Protein AF-A0A4Y2JE08-F1 (afdb_monomer)

Nearest PDB structures (foldseek):
  8hl5-assembly1_L21E  TM=4.973E-01  e=4.281E+00  Sulfolobus acidocaldarius DSM 639
  9esi-assembly1_m  TM=2.939E-01  e=5.481E+00  Schizosaccharomyces pombe
  6my0-assembly2_B  TM=3.416E-01  e=6.201E+00  Homo sapiens

Secondary structure (DSSP, 8-state):
----PPPP----------S--TT---HHHHHHHHTS-HHHHHHHHHHTTSS-S--B-TTT-PBPEEEE-TTSTTSEEEEEE-SS-EEEEETTTTSTTTT-SS-HHHHHHHHHHHHHHS---

Structure (mmCIF, N/CA/C/O backbone):
data_AF-A0A4Y2JE08-F1
#
_entry.id   AF-A0A4Y2JE08-F1
#
loop_
_atom_site.group_PDB
_atom_site.id
_atom_site.type_symbol
_atom_site.label_atom_id
_atom_site.label_alt_id
_atom_site.label_comp_id
_atom_site.label_asym_id
_atom_site.label_entity_id
_atom_site.label_seq_id
_atom_site.pdbx_PDB_ins_code
_atom_site.Cartn_x
_atom_site.Cartn_y
_atom_site.Cartn_z
_atom_site.occupancy
_atom_site.B_iso_or_equiv
_atom_site.auth_seq_id
_atom_site.auth_comp_id
_atom_site.auth_asym_id
_atom_site.auth_atom_id
_atom_site.pdbx_PDB_model_num
ATOM 1 N N . MET A 1 1 ? 0.659 6.279 24.062 1.00 32.94 1 MET A N 1
ATOM 2 C CA . MET A 1 1 ? -0.450 6.734 23.195 1.00 32.94 1 MET A CA 1
ATOM 3 C C . MET A 1 1 ? 0.128 7.096 21.833 1.00 32.94 1 MET A C 1
ATOM 5 O O . MET A 1 1 ? 0.805 8.105 21.745 1.00 32.94 1 MET A O 1
ATOM 9 N N . ALA A 1 2 ? -0.050 6.262 20.805 1.00 35.91 2 ALA A N 1
ATOM 10 C CA . ALA A 1 2 ? 0.344 6.612 19.437 1.00 35.91 2 ALA A CA 1
ATOM 11 C C . ALA A 1 2 ? -0.897 7.132 18.699 1.00 35.91 2 ALA A C 1
ATOM 13 O O . ALA A 1 2 ? -1.833 6.370 18.438 1.00 35.91 2 ALA A O 1
ATOM 14 N N . SER A 1 3 ? -0.928 8.442 18.463 1.00 39.56 3 SER A N 1
ATOM 15 C CA . SER A 1 3 ? -1.887 9.088 17.569 1.00 39.56 3 SER A CA 1
ATOM 16 C C . SER A 1 3 ? -1.532 8.679 16.139 1.00 39.56 3 SER A C 1
ATOM 18 O O . SER A 1 3 ? -0.400 8.896 15.713 1.00 39.56 3 SER A O 1
ATOM 20 N N . CYS A 1 4 ? -2.446 8.030 15.413 1.00 41.75 4 CYS A N 1
ATOM 21 C CA . CYS A 1 4 ? -2.243 7.775 13.988 1.00 41.75 4 CYS A CA 1
ATOM 22 C C . CYS A 1 4 ? -2.457 9.096 13.250 1.00 41.75 4 CYS A C 1
ATOM 24 O O . CYS A 1 4 ? -3.594 9.544 13.109 1.00 41.75 4 CYS A O 1
ATOM 26 N N . ALA A 1 5 ? -1.371 9.727 12.809 1.00 48.44 5 ALA A N 1
ATOM 27 C CA . ALA A 1 5 ? -1.464 10.864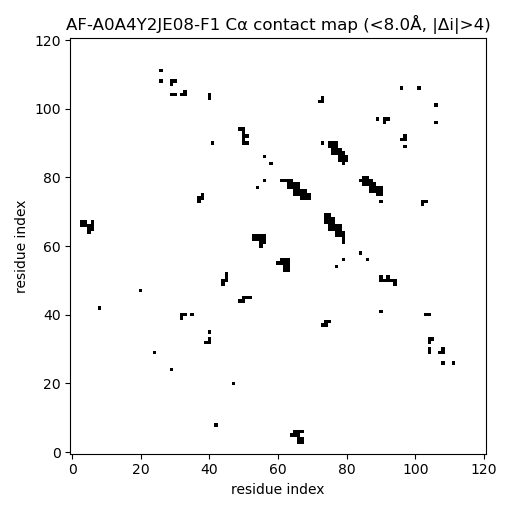 11.911 1.00 48.44 5 ALA A CA 1
ATOM 28 C C . ALA A 1 5 ? -2.088 10.393 10.590 1.00 48.44 5 ALA A C 1
ATOM 30 O O . ALA A 1 5 ? -1.606 9.451 9.961 1.00 48.44 5 ALA A O 1
ATOM 31 N N . VAL A 1 6 ? -3.185 11.032 10.190 1.00 51.75 6 VAL A N 1
ATOM 32 C CA . VAL A 1 6 ? -3.760 10.846 8.858 1.00 51.75 6 VAL A CA 1
ATOM 33 C C . VAL A 1 6 ? -2.790 11.479 7.867 1.00 51.75 6 VAL A C 1
ATOM 35 O O . VAL A 1 6 ? -2.554 12.688 7.925 1.00 51.75 6 VAL A O 1
ATOM 38 N N . ALA A 1 7 ? -2.214 10.678 6.973 1.00 51.34 7 ALA A N 1
ATOM 39 C CA . ALA A 1 7 ? -1.365 11.203 5.914 1.00 51.34 7 ALA A CA 1
ATOM 40 C C . ALA A 1 7 ? -2.207 12.105 4.994 1.00 51.34 7 ALA A C 1
ATOM 42 O O . ALA A 1 7 ? -3.194 11.665 4.402 1.00 51.34 7 ALA A O 1
ATOM 43 N N . LYS A 1 8 ? -1.839 13.387 4.884 1.00 48.03 8 LYS A N 1
ATOM 44 C CA . LYS A 1 8 ? -2.390 14.278 3.856 1.00 48.03 8 LYS A CA 1
ATOM 45 C C . LYS A 1 8 ? -1.777 13.873 2.521 1.00 48.03 8 LYS A C 1
ATOM 47 O O . LYS A 1 8 ? -0.567 13.977 2.369 1.00 48.03 8 LYS A O 1
ATOM 52 N N . ILE A 1 9 ? -2.608 13.420 1.587 1.00 45.91 9 ILE A N 1
ATOM 53 C CA . ILE A 1 9 ? -2.201 13.004 0.239 1.00 45.91 9 ILE A CA 1
ATOM 54 C C . ILE A 1 9 ? -1.876 14.264 -0.578 1.00 45.91 9 ILE A C 1
ATOM 56 O O . ILE A 1 9 ? -2.797 15.034 -0.877 1.00 45.91 9 ILE A O 1
ATOM 60 N N . PRO A 1 10 ? -0.612 14.524 -0.952 1.00 41.09 10 PRO A N 1
ATOM 61 C CA . PRO A 1 10 ? -0.298 15.590 -1.888 1.00 41.09 10 PRO A CA 1
ATOM 62 C C . PRO A 1 10 ? -0.770 15.162 -3.281 1.00 41.09 10 PRO A C 1
ATOM 64 O O . PRO A 1 10 ? -0.439 14.073 -3.745 1.00 41.09 10 PRO A O 1
ATOM 67 N N . ARG A 1 11 ? -1.534 16.017 -3.971 1.00 46.34 11 ARG A N 1
ATOM 68 C CA . ARG A 1 11 ? -1.823 15.835 -5.401 1.00 46.34 11 ARG A CA 1
ATOM 69 C C . ARG A 1 11 ? -0.562 16.153 -6.201 1.00 46.34 11 ARG A C 1
ATOM 71 O O . ARG A 1 11 ? -0.394 17.272 -6.677 1.00 46.34 11 ARG A O 1
ATOM 78 N N . PHE A 1 12 ? 0.319 15.177 -6.347 1.00 49.84 12 PHE A N 1
ATOM 79 C CA . PHE A 1 12 ? 1.330 15.188 -7.392 1.00 49.84 12 PHE A CA 1
ATOM 80 C C . PHE A 1 12 ? 0.848 14.249 -8.481 1.00 49.84 12 PHE A C 1
ATOM 82 O O . PHE A 1 12 ? 0.905 13.047 -8.291 1.00 49.84 12 PHE A O 1
ATOM 89 N N . ILE A 1 13 ? 0.321 14.817 -9.566 1.00 46.66 13 ILE A N 1
ATOM 90 C CA . ILE A 1 13 ? 0.390 14.347 -10.961 1.00 46.66 13 ILE A CA 1
ATOM 91 C C . ILE A 1 13 ? -0.739 15.049 -11.727 1.00 46.66 13 ILE A C 1
ATOM 93 O O . ILE A 1 13 ? -1.926 14.912 -11.432 1.00 46.66 13 ILE A O 1
ATOM 97 N N . GLN A 1 14 ? -0.342 15.854 -12.708 1.00 45.59 14 GLN A N 1
ATOM 98 C CA . GLN A 1 14 ? -1.236 16.501 -13.657 1.00 45.59 14 GLN A CA 1
ATOM 99 C C . GLN A 1 14 ? -1.890 15.404 -14.509 1.00 45.59 14 GLN A C 1
ATOM 101 O O . GLN A 1 14 ? -1.203 14.687 -15.236 1.00 45.59 14 GLN A O 1
ATOM 106 N N . GLN A 1 15 ? -3.204 15.228 -14.351 1.00 40.06 15 GLN A N 1
ATOM 107 C CA . GLN A 1 15 ? -3.985 14.216 -15.058 1.00 40.06 15 GLN A CA 1
ATOM 108 C C . GLN A 1 15 ? -3.872 14.421 -16.575 1.00 40.06 15 GLN A C 1
ATOM 110 O O . GLN A 1 15 ? -4.181 15.496 -17.089 1.00 40.06 15 GLN A O 1
ATOM 115 N N . ARG A 1 16 ? -3.476 13.370 -17.297 1.00 38.62 16 ARG A N 1
ATOM 116 C CA . ARG A 1 16 ? -3.918 13.156 -18.677 1.00 38.62 16 ARG A CA 1
ATOM 117 C C . ARG A 1 16 ? -4.924 12.016 -18.643 1.00 38.62 16 ARG A C 1
ATOM 119 O O . ARG A 1 16 ? -4.593 10.908 -18.233 1.00 38.62 16 ARG A O 1
ATOM 126 N N . GLU A 1 17 ? -6.163 12.335 -18.992 1.00 46.19 17 GLU A N 1
ATOM 127 C CA . GLU A 1 17 ? -7.237 11.366 -19.165 1.00 46.19 17 GLU A CA 1
ATOM 128 C C . GLU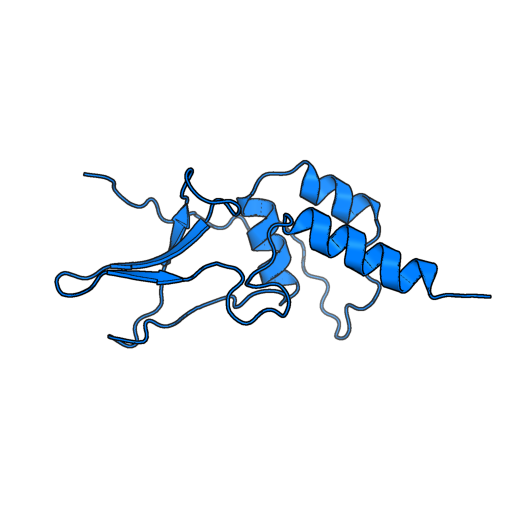 A 1 17 ? -7.005 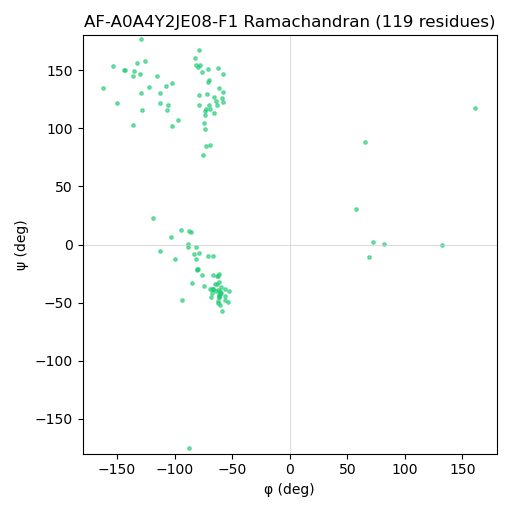10.589 -20.463 1.00 46.19 17 GLU A C 1
ATOM 130 O O . GLU A 1 17 ? -7.078 11.162 -21.547 1.00 46.19 17 GLU A O 1
ATOM 135 N N . SER A 1 18 ? -6.746 9.287 -20.367 1.00 40.28 18 SER A N 1
ATOM 136 C CA . SER A 1 18 ? -7.023 8.351 -21.460 1.00 40.28 18 SER A CA 1
ATOM 137 C C . SER A 1 18 ? -7.039 6.916 -20.947 1.00 40.28 18 SER A C 1
ATOM 139 O O . SER A 1 18 ? -6.179 6.505 -20.169 1.00 40.28 18 SER A O 1
ATOM 141 N N . ALA A 1 19 ? -8.057 6.177 -21.380 1.00 45.66 19 ALA A N 1
ATOM 142 C CA . ALA A 1 19 ? -8.192 4.742 -21.198 1.00 45.66 19 ALA A CA 1
ATOM 143 C C . ALA A 1 19 ? -6.987 3.992 -21.804 1.00 45.66 19 ALA A C 1
ATOM 145 O O . ALA A 1 19 ? -6.432 4.425 -22.808 1.00 45.66 19 ALA A O 1
ATOM 146 N N . ASP A 1 20 ? -6.619 2.877 -21.168 1.00 45.75 20 ASP A N 1
ATOM 147 C CA . ASP A 1 20 ? -5.469 2.002 -21.451 1.00 45.75 20 ASP A CA 1
ATOM 148 C C . ASP A 1 20 ? -4.061 2.601 -21.237 1.00 45.75 20 ASP A C 1
ATOM 150 O O . ASP A 1 20 ? -3.386 3.089 -22.137 1.00 45.75 20 ASP A O 1
ATOM 154 N N . ASN A 1 21 ? -3.562 2.469 -20.000 1.00 50.53 21 ASN A N 1
ATOM 155 C CA . ASN A 1 21 ? -2.208 2.870 -19.585 1.00 50.53 21 ASN A CA 1
ATOM 156 C C . ASN A 1 21 ? -1.125 1.799 -19.841 1.00 50.53 21 ASN A C 1
ATOM 158 O O . ASN A 1 21 ? -0.004 1.915 -19.327 1.00 50.53 21 ASN A O 1
ATOM 162 N N . ALA A 1 22 ? -1.435 0.729 -20.581 1.00 43.03 22 ALA A N 1
ATOM 163 C CA . ALA A 1 22 ? -0.480 -0.332 -20.892 1.00 43.03 22 ALA A CA 1
ATOM 164 C C . ALA A 1 22 ? 0.605 0.195 -21.853 1.00 43.03 22 ALA A C 1
ATOM 166 O O . ALA A 1 22 ? 0.490 0.091 -23.067 1.00 43.03 22 ALA A O 1
ATOM 167 N N . GLY A 1 23 ? 1.658 0.802 -21.293 1.00 53.19 23 GLY A N 1
ATOM 168 C CA . GLY A 1 23 ? 2.790 1.364 -22.042 1.00 53.19 23 GLY A CA 1
ATOM 169 C C . GLY A 1 23 ? 3.220 2.781 -21.644 1.00 53.19 23 GLY A C 1
ATOM 170 O O . GLY A 1 23 ? 4.175 3.291 -22.219 1.00 53.19 23 GLY A O 1
ATOM 171 N N . VAL A 1 24 ? 2.559 3.417 -20.669 1.00 61.25 24 VAL A N 1
ATOM 172 C CA . VAL A 1 24 ? 2.787 4.842 -20.335 1.00 61.25 24 VAL A CA 1
ATOM 173 C C . VAL A 1 24 ? 4.018 5.077 -19.446 1.00 61.25 24 VAL A C 1
ATOM 175 O O . VAL A 1 24 ? 4.567 6.176 -19.429 1.00 61.25 24 VAL A O 1
ATOM 178 N N . TYR A 1 25 ? 4.488 4.057 -18.721 1.00 72.31 25 TYR A N 1
ATOM 179 C CA . TYR A 1 25 ? 5.614 4.198 -17.793 1.00 72.31 25 TYR A CA 1
ATOM 180 C C . TYR A 1 25 ? 6.883 3.567 -18.356 1.00 72.31 25 TYR A C 1
ATOM 182 O O . TYR A 1 25 ? 6.925 2.361 -18.605 1.00 72.31 25 TYR A O 1
ATOM 190 N N . ASP A 1 26 ? 7.923 4.381 -18.520 1.00 79.62 26 ASP A N 1
ATOM 191 C CA . ASP A 1 26 ? 9.259 3.890 -18.832 1.00 79.62 26 ASP A CA 1
ATOM 192 C C . ASP A 1 26 ? 9.975 3.355 -17.575 1.00 79.62 26 ASP A C 1
ATOM 194 O O . ASP A 1 26 ? 9.563 3.563 -16.427 1.00 79.62 26 ASP A O 1
ATOM 198 N N . LEU A 1 27 ? 11.086 2.652 -17.798 1.00 84.50 27 LEU A N 1
ATOM 199 C CA . LEU A 1 27 ? 11.892 2.079 -16.724 1.00 84.50 27 LEU A CA 1
ATOM 200 C C . LEU A 1 27 ? 12.498 3.154 -15.796 1.00 84.50 27 LEU A C 1
ATOM 202 O O . LEU A 1 27 ? 12.715 2.891 -14.613 1.00 84.50 27 LEU A O 1
ATOM 206 N N . SER A 1 28 ? 12.731 4.372 -16.298 1.00 85.56 28 SER A N 1
ATOM 207 C CA . SER A 1 28 ? 13.266 5.483 -15.503 1.00 85.56 28 SER A CA 1
ATOM 208 C C . SER A 1 28 ? 12.270 5.945 -14.437 1.00 85.56 28 SER A C 1
ATOM 210 O O . SER A 1 28 ? 12.666 6.183 -13.295 1.00 85.56 28 SER A O 1
ATOM 212 N N . VAL A 1 29 ? 10.969 5.976 -14.753 1.00 85.12 29 VAL A N 1
ATOM 213 C CA . VAL A 1 29 ? 9.903 6.278 -13.786 1.00 85.12 29 VAL A CA 1
ATOM 214 C C . VAL A 1 29 ? 9.899 5.251 -12.655 1.00 85.12 29 VAL A C 1
ATOM 216 O O . VAL A 1 29 ? 9.790 5.620 -11.487 1.00 85.12 29 VAL A O 1
ATOM 219 N N . LEU A 1 30 ? 10.068 3.965 -12.978 1.00 85.94 30 LEU A N 1
ATOM 220 C CA . LEU A 1 30 ? 10.091 2.897 -11.976 1.00 85.94 30 LEU A CA 1
ATOM 221 C C . LEU A 1 30 ? 11.313 2.988 -11.053 1.00 85.94 30 LEU A C 1
ATOM 223 O O . LEU A 1 30 ? 11.175 2.778 -9.848 1.00 85.94 30 LEU A O 1
ATOM 227 N N . TYR A 1 31 ? 12.483 3.347 -11.585 1.00 87.19 31 TYR A N 1
ATOM 228 C CA . TYR A 1 31 ? 13.671 3.579 -10.761 1.00 87.19 31 TYR A CA 1
ATOM 229 C C . TYR A 1 31 ? 13.532 4.812 -9.869 1.00 87.19 31 TYR A C 1
ATOM 231 O O . TYR A 1 31 ? 13.837 4.736 -8.684 1.00 87.19 31 TYR A O 1
ATOM 239 N N . ARG A 1 32 ? 12.976 5.914 -10.383 1.00 87.94 32 ARG A N 1
ATOM 240 C CA . ARG A 1 32 ? 12.675 7.092 -9.555 1.00 87.94 32 ARG A CA 1
ATOM 241 C C . ARG A 1 32 ? 11.703 6.766 -8.425 1.00 87.94 32 ARG A C 1
ATOM 243 O O . ARG A 1 32 ? 11.852 7.290 -7.330 1.00 87.94 32 ARG A O 1
ATOM 250 N N . LEU A 1 33 ? 10.730 5.892 -8.682 1.00 87.38 33 LEU A N 1
ATOM 251 C CA . LEU A 1 33 ? 9.794 5.426 -7.664 1.00 87.38 33 LEU A CA 1
ATOM 252 C C . LEU A 1 33 ? 10.482 4.561 -6.599 1.00 87.38 33 LEU A C 1
ATOM 254 O O . LEU A 1 33 ? 10.146 4.665 -5.426 1.00 87.38 33 LEU A O 1
ATOM 258 N N . ARG A 1 34 ? 11.440 3.714 -7.001 1.00 87.06 34 ARG A N 1
ATOM 259 C CA . ARG A 1 34 ? 12.257 2.910 -6.079 1.00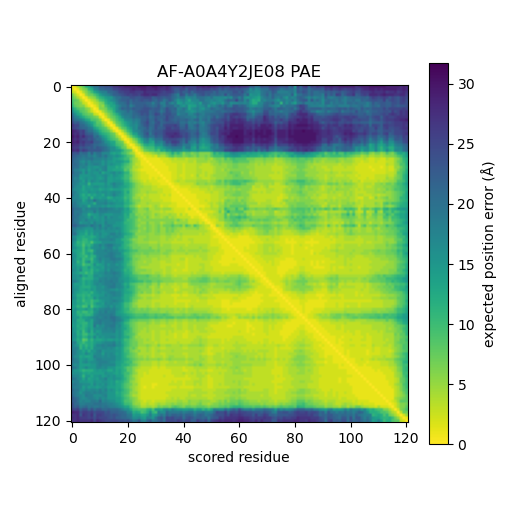 87.06 34 ARG A CA 1
ATOM 260 C C . ARG A 1 34 ? 13.066 3.792 -5.130 1.00 87.06 34 ARG A C 1
ATOM 262 O O . ARG A 1 34 ? 13.174 3.462 -3.956 1.00 87.06 34 ARG A O 1
ATOM 269 N N . ASP A 1 35 ? 13.605 4.887 -5.650 1.00 86.44 35 ASP A N 1
ATOM 270 C CA . ASP A 1 35 ? 14.474 5.797 -4.901 1.00 86.44 35 ASP A CA 1
ATOM 271 C C . ASP A 1 35 ? 13.674 6.899 -4.159 1.00 86.44 35 ASP A C 1
ATOM 273 O O . ASP A 1 35 ? 14.252 7.724 -3.454 1.00 86.44 35 ASP A O 1
ATOM 277 N N . GLY A 1 36 ? 12.344 6.923 -4.323 1.00 85.50 36 GLY A N 1
ATOM 278 C CA . GLY A 1 36 ? 11.422 7.870 -3.691 1.00 85.50 36 GLY A CA 1
ATOM 279 C C . GLY A 1 36 ? 10.918 7.430 -2.311 1.00 85.50 36 GLY A C 1
ATOM 280 O O . GLY A 1 36 ? 11.335 6.413 -1.757 1.00 85.50 36 GLY A O 1
ATOM 281 N N . SER A 1 37 ? 9.990 8.202 -1.734 1.00 87.31 37 SER A N 1
ATOM 282 C CA . SER A 1 37 ? 9.401 7.867 -0.433 1.00 87.31 37 SER A CA 1
ATOM 283 C C . SER A 1 37 ? 8.330 6.772 -0.547 1.00 87.31 37 SER A C 1
ATOM 285 O O . SER A 1 37 ? 7.667 6.623 -1.574 1.00 87.31 37 SER A O 1
ATOM 287 N N . GLN A 1 38 ? 8.099 6.018 0.532 1.00 85.12 38 GLN A N 1
ATOM 288 C CA . GLN A 1 38 ? 7.093 4.944 0.536 1.00 85.12 38 GLN A CA 1
ATOM 289 C C . GLN A 1 38 ? 5.667 5.456 0.285 1.00 85.12 38 GLN A C 1
ATOM 291 O O . GLN A 1 38 ? 4.860 4.766 -0.339 1.00 85.12 38 GLN A O 1
ATOM 296 N N . ILE A 1 39 ? 5.354 6.678 0.727 1.00 84.00 39 ILE A N 1
ATOM 297 C CA . ILE A 1 39 ? 4.045 7.281 0.465 1.00 84.00 39 ILE A CA 1
ATOM 298 C C . ILE A 1 39 ? 3.876 7.625 -1.019 1.00 84.00 39 ILE A C 1
ATOM 300 O O . ILE A 1 39 ? 2.807 7.367 -1.571 1.00 84.00 39 ILE A O 1
ATOM 304 N N . ASP A 1 40 ? 4.929 8.096 -1.696 1.00 84.75 40 ASP A N 1
ATOM 305 C CA . ASP A 1 40 ? 4.891 8.364 -3.141 1.00 84.75 40 ASP A CA 1
ATOM 306 C C . ASP A 1 40 ? 4.663 7.071 -3.931 1.00 84.75 40 ASP A C 1
ATOM 308 O O . ASP A 1 40 ? 3.867 7.045 -4.873 1.00 84.75 40 ASP A O 1
ATOM 312 N N . VAL A 1 41 ? 5.300 5.972 -3.502 1.00 84.94 41 VAL A N 1
ATOM 313 C CA . VAL A 1 41 ? 5.061 4.630 -4.054 1.00 84.94 41 VAL A CA 1
ATOM 314 C C . VAL A 1 41 ? 3.583 4.274 -3.946 1.00 84.94 41 VAL A C 1
ATOM 316 O O . VAL A 1 41 ? 2.994 3.822 -4.921 1.00 84.94 41 VAL A O 1
ATOM 319 N N . ILE A 1 42 ? 2.958 4.474 -2.789 1.00 83.94 42 ILE A N 1
ATOM 320 C CA . ILE A 1 42 ? 1.553 4.106 -2.586 1.00 83.94 42 ILE A CA 1
ATOM 321 C C . ILE A 1 42 ? 0.611 4.989 -3.406 1.00 83.94 42 ILE A C 1
ATOM 323 O O . ILE A 1 42 ? -0.289 4.451 -4.054 1.00 83.94 42 ILE A O 1
ATOM 327 N N . ILE A 1 43 ? 0.828 6.306 -3.418 1.00 81.38 43 ILE A N 1
ATOM 328 C CA . ILE A 1 43 ? -0.002 7.265 -4.164 1.00 81.38 43 ILE A CA 1
ATOM 329 C C . ILE A 1 43 ? 0.037 6.946 -5.656 1.00 81.38 43 ILE A C 1
ATOM 331 O O . ILE A 1 43 ? -1.012 6.708 -6.254 1.00 81.38 43 ILE A O 1
ATOM 335 N N . PHE A 1 44 ? 1.238 6.813 -6.229 1.00 82.75 44 PHE A N 1
ATOM 336 C CA . PHE A 1 44 ? 1.405 6.438 -7.633 1.00 82.75 44 PHE A CA 1
ATOM 337 C C . PHE A 1 44 ? 0.622 5.162 -7.970 1.00 82.75 44 PHE A C 1
ATOM 339 O O . PHE A 1 44 ? 0.001 5.050 -9.023 1.00 82.75 44 PHE A O 1
ATOM 346 N N . ARG A 1 45 ? 0.623 4.179 -7.064 1.00 77.94 45 ARG A N 1
ATOM 347 C CA . ARG A 1 45 ? -0.031 2.884 -7.295 1.00 77.94 45 ARG A CA 1
ATOM 348 C C . ARG A 1 45 ? -1.543 2.948 -7.198 1.00 77.94 45 ARG A C 1
ATOM 350 O O . ARG A 1 45 ? -2.218 2.255 -7.959 1.00 77.94 45 ARG A O 1
ATOM 357 N N . MET A 1 46 ? -2.065 3.771 -6.297 1.00 79.25 46 MET A N 1
ATOM 358 C CA . MET A 1 46 ? -3.486 4.090 -6.257 1.00 79.25 46 MET A CA 1
ATOM 359 C C . MET A 1 46 ? -3.912 4.765 -7.559 1.00 79.25 46 MET A C 1
ATOM 361 O O . MET A 1 46 ? -4.911 4.354 -8.142 1.00 79.25 46 MET A O 1
ATOM 365 N N . ASP A 1 47 ? -3.135 5.719 -8.068 1.00 76.62 47 ASP A N 1
ATOM 366 C CA . ASP A 1 47 ? -3.473 6.449 -9.293 1.00 76.62 47 ASP A CA 1
ATOM 367 C C . ASP A 1 47 ? -3.551 5.539 -10.521 1.00 76.62 47 ASP A C 1
ATOM 369 O O . ASP A 1 47 ? -4.486 5.653 -11.315 1.00 76.62 47 ASP A O 1
ATOM 373 N N . VAL A 1 48 ? -2.646 4.562 -10.624 1.00 75.12 48 VAL A N 1
ATOM 374 C CA . VAL A 1 48 ? -2.638 3.570 -11.716 1.00 75.12 48 VAL A CA 1
ATOM 375 C C . VAL A 1 48 ? -3.502 2.330 -11.439 1.00 75.12 48 VAL A C 1
ATOM 377 O O . VAL A 1 48 ? -3.409 1.345 -12.166 1.00 75.12 48 VAL A O 1
ATOM 380 N N . ASN A 1 49 ? -4.343 2.365 -10.397 1.00 77.81 49 ASN A N 1
ATOM 381 C CA . ASN A 1 49 ? -5.268 1.295 -9.991 1.00 77.81 49 ASN A CA 1
ATOM 382 C C . ASN A 1 49 ? -4.608 -0.071 -9.698 1.00 77.81 49 ASN A C 1
ATOM 384 O O . ASN A 1 49 ? -5.235 -1.115 -9.861 1.00 77.81 49 ASN A O 1
ATOM 388 N N . LEU A 1 50 ? -3.356 -0.087 -9.230 1.00 79.56 50 LEU A N 1
ATOM 389 C CA . LEU A 1 50 ? -2.693 -1.322 -8.780 1.00 79.56 50 LEU A CA 1
ATOM 390 C C . LEU A 1 50 ? -3.111 -1.747 -7.367 1.00 79.56 50 LEU A C 1
ATOM 392 O O . LEU A 1 50 ? -2.973 -2.917 -7.012 1.00 79.56 50 LEU A O 1
ATOM 396 N N . PHE A 1 51 ? -3.629 -0.809 -6.573 1.00 81.44 51 PHE A N 1
ATOM 397 C CA . PHE A 1 51 ? -4.199 -1.059 -5.251 1.00 81.44 51 PHE A CA 1
ATOM 398 C C . PHE A 1 51 ? -5.617 -0.514 -5.153 1.00 81.44 51 PHE A C 1
ATOM 400 O O . PHE A 1 51 ? -5.988 0.434 -5.846 1.00 81.44 51 PHE A O 1
ATOM 407 N N . GLY A 1 52 ? -6.384 -1.067 -4.213 1.00 81.00 52 GLY A N 1
ATOM 408 C CA . GLY A 1 52 ? -7.618 -0.436 -3.767 1.00 81.00 52 GLY A CA 1
ATOM 409 C C . GLY A 1 52 ? -7.334 0.966 -3.222 1.00 81.00 52 GLY A C 1
ATOM 410 O O . GLY A 1 52 ? -6.549 1.125 -2.285 1.00 81.00 52 GLY A O 1
ATOM 411 N N . LYS A 1 53 ? -7.987 1.974 -3.810 1.00 85.00 53 LYS A N 1
ATOM 412 C CA . LYS A 1 53 ? -7.958 3.374 -3.345 1.00 85.00 53 LYS A CA 1
ATOM 413 C C . LYS A 1 53 ? -8.632 3.546 -1.987 1.00 85.00 53 LYS A C 1
ATOM 415 O O . LYS A 1 53 ? -8.310 4.463 -1.244 1.00 85.00 53 LYS A O 1
ATOM 420 N N . GLU A 1 54 ? -9.563 2.655 -1.670 1.00 87.44 54 GLU A N 1
ATOM 421 C CA . GLU A 1 54 ? -10.305 2.645 -0.421 1.00 87.44 54 GLU A CA 1
ATOM 422 C C . GLU A 1 54 ? -10.552 1.201 0.018 1.00 87.44 54 GLU A C 1
ATOM 424 O O . GLU A 1 54 ? -10.701 0.300 -0.810 1.00 87.44 54 GLU A O 1
ATOM 429 N N . TYR A 1 55 ? -10.637 0.989 1.331 1.00 91.69 55 TYR A N 1
ATOM 430 C CA . TYR A 1 55 ? -11.077 -0.275 1.915 1.00 91.69 55 TYR A CA 1
ATOM 431 C C . TYR A 1 55 ? -12.149 -0.027 2.959 1.00 91.69 55 TYR A C 1
ATOM 433 O O . TYR A 1 55 ? -12.113 0.966 3.682 1.00 91.69 55 TYR A O 1
ATOM 441 N N . VAL A 1 56 ? -13.071 -0.975 3.065 1.00 94.88 56 VAL A N 1
ATOM 442 C CA . VAL A 1 56 ? -14.136 -0.974 4.062 1.00 94.88 56 VAL A CA 1
ATOM 443 C C . VAL A 1 56 ? -13.852 -2.044 5.115 1.00 94.88 56 VAL A C 1
ATOM 445 O O . VAL A 1 56 ? -13.434 -3.163 4.800 1.00 94.88 56 VAL A O 1
ATOM 448 N N . CYS A 1 57 ? -14.058 -1.696 6.384 1.00 96.19 57 CYS A N 1
ATOM 449 C CA . CYS A 1 5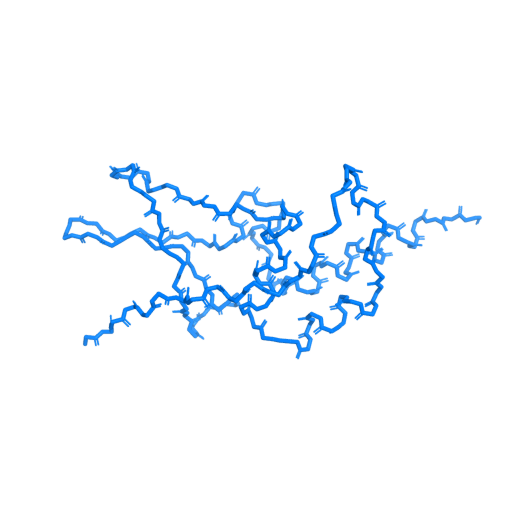7 ? -13.916 -2.618 7.499 1.00 96.19 57 CYS A CA 1
ATOM 450 C C . CYS A 1 57 ? -14.980 -3.716 7.419 1.00 96.19 57 CYS A C 1
ATOM 452 O O . CYS A 1 57 ? -16.175 -3.438 7.397 1.00 96.19 57 CYS A O 1
ATOM 454 N N . CYS A 1 58 ? -14.556 -4.979 7.467 1.00 94.94 58 CYS A N 1
ATOM 455 C CA . CYS A 1 58 ? -15.478 -6.116 7.437 1.00 94.94 58 CYS A CA 1
ATOM 456 C C . CYS A 1 58 ? -16.305 -6.293 8.719 1.00 94.94 58 CYS A C 1
ATOM 458 O O . CYS A 1 58 ? -17.211 -7.117 8.722 1.00 94.94 58 CYS A O 1
ATOM 460 N N . LYS A 1 59 ? -15.995 -5.563 9.801 1.00 96.56 59 LYS A N 1
ATOM 461 C CA . LYS A 1 59 ? -16.777 -5.599 11.045 1.00 96.56 59 LYS A CA 1
ATOM 462 C C . LYS A 1 59 ? -17.848 -4.514 11.121 1.00 96.56 59 LYS A C 1
ATOM 464 O O . LYS A 1 59 ? -18.974 -4.826 11.475 1.00 96.56 59 LYS A O 1
ATOM 469 N N . CYS A 1 60 ? -17.502 -3.263 10.818 1.00 96.44 60 CYS A N 1
ATOM 470 C CA . CYS A 1 60 ? -18.414 -2.126 11.002 1.00 96.44 60 CYS A CA 1
ATOM 471 C C . CYS A 1 60 ? -18.876 -1.459 9.702 1.00 96.44 60 CYS A C 1
ATOM 473 O O . CYS A 1 60 ? -19.693 -0.549 9.758 1.00 96.44 60 CYS A O 1
ATOM 475 N N . GLY A 1 61 ? -18.349 -1.855 8.540 1.00 95.94 61 GLY A N 1
ATOM 476 C CA . GLY A 1 61 ? -18.725 -1.253 7.259 1.00 95.94 61 GLY A CA 1
ATOM 477 C C . GLY A 1 61 ? -18.185 0.164 7.026 1.00 95.94 61 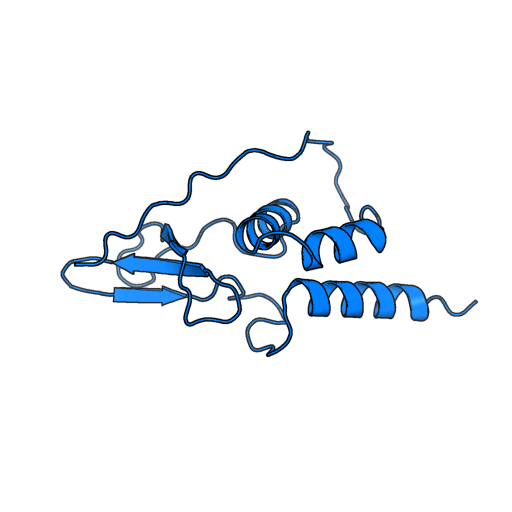GLY A C 1
ATOM 478 O O . GLY A 1 61 ? -18.447 0.748 5.979 1.00 95.94 61 GLY A O 1
ATOM 479 N N . GLU A 1 62 ? -17.399 0.724 7.949 1.00 95.75 62 GLU A N 1
ATOM 480 C CA . GLU A 1 62 ? -16.789 2.042 7.764 1.00 95.75 62 GLU A CA 1
ATOM 481 C C . GLU A 1 62 ? -15.516 1.993 6.909 1.00 95.75 62 GLU A C 1
ATOM 483 O O . GLU A 1 62 ? -14.796 0.986 6.879 1.00 95.75 62 GLU A O 1
ATOM 488 N N . LYS A 1 63 ? -15.198 3.117 6.253 1.00 95.56 63 LYS A N 1
ATOM 489 C CA . LYS A 1 63 ? -13.942 3.287 5.514 1.00 95.56 63 LYS A CA 1
ATOM 490 C C . LYS A 1 63 ? -12.739 3.173 6.457 1.00 95.56 63 LYS A C 1
ATOM 492 O O . LYS A 1 63 ? -12.713 3.748 7.543 1.00 95.56 63 LYS A O 1
ATOM 497 N N . MET A 1 64 ? -11.732 2.425 6.024 1.00 96.00 64 MET A N 1
ATOM 498 C CA . MET A 1 64 ? -10.453 2.293 6.714 1.00 96.00 64 MET A CA 1
ATOM 499 C C . MET A 1 64 ? -9.563 3.504 6.416 1.00 96.00 64 MET A C 1
ATOM 501 O O . MET A 1 64 ? -9.658 4.112 5.352 1.00 96.00 64 MET A O 1
ATOM 505 N N . VAL A 1 65 ? -8.662 3.823 7.342 1.00 94.81 65 VAL A N 1
ATOM 506 C CA . VAL A 1 65 ? -7.681 4.906 7.201 1.00 94.81 65 VAL A CA 1
ATOM 507 C C . VAL A 1 65 ? -6.320 4.314 6.855 1.00 94.81 65 VAL A C 1
ATOM 509 O O . VAL A 1 65 ? -5.93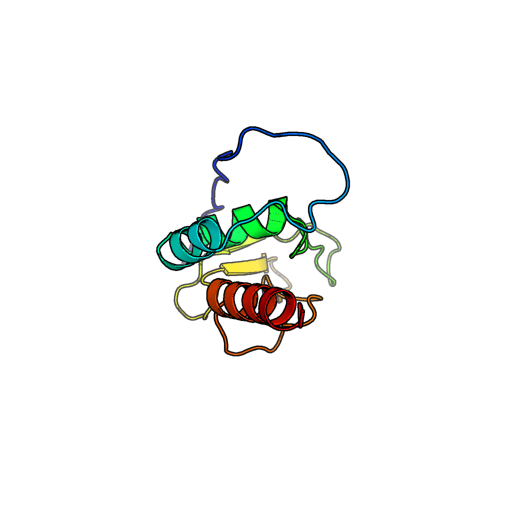7 3.287 7.415 1.00 94.81 65 VAL A O 1
ATOM 512 N N . LEU A 1 66 ? -5.587 4.947 5.941 1.00 93.19 66 LEU A N 1
ATOM 513 C CA . LEU A 1 66 ? -4.204 4.586 5.652 1.00 93.19 66 LEU A CA 1
ATOM 514 C C . LEU A 1 66 ? -3.289 5.167 6.739 1.00 93.19 66 LEU A C 1
ATOM 516 O O . LEU A 1 66 ? -3.250 6.381 6.935 1.00 93.19 66 LEU A O 1
ATOM 520 N N . CYS A 1 67 ? -2.559 4.305 7.441 1.00 92.81 67 CYS A N 1
ATOM 521 C CA . CYS A 1 67 ? -1.676 4.686 8.540 1.00 92.81 67 CYS A CA 1
ATOM 522 C C . CYS A 1 67 ? -0.242 4.233 8.267 1.00 92.81 67 CYS A C 1
ATOM 524 O O . CYS A 1 67 ? -0.029 3.082 7.885 1.00 92.81 67 CYS A O 1
ATOM 526 N N . GLU A 1 68 ? 0.720 5.117 8.530 1.00 92.75 68 GLU A N 1
ATOM 527 C CA . GLU A 1 68 ? 2.155 4.821 8.478 1.00 92.75 68 GLU A CA 1
ATOM 528 C C . GLU A 1 68 ? 2.577 3.890 9.624 1.00 92.75 68 GLU A C 1
ATOM 530 O O . GLU A 1 68 ? 2.083 4.006 10.752 1.00 92.75 68 GLU A O 1
ATOM 535 N N . ARG A 1 69 ? 3.491 2.963 9.328 1.00 90.56 69 ARG A N 1
ATOM 536 C CA . ARG A 1 69 ? 4.060 1.963 10.231 1.00 90.56 69 ARG A CA 1
ATOM 537 C C . ARG A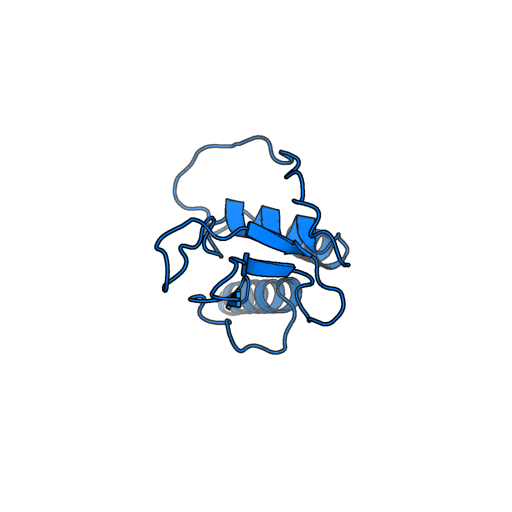 1 69 ? 5.487 1.601 9.817 1.00 90.56 69 ARG A C 1
ATOM 539 O O . ARG A 1 69 ? 5.709 1.039 8.751 1.00 90.56 69 ARG A O 1
ATOM 546 N N . ASN A 1 70 ? 6.431 1.796 10.731 1.00 86.56 70 ASN A N 1
ATOM 547 C CA . ASN A 1 70 ? 7.857 1.557 10.476 1.00 86.56 70 ASN A CA 1
ATOM 548 C C . ASN A 1 70 ? 8.274 0.081 10.591 1.00 86.56 70 ASN A C 1
ATOM 550 O O . ASN A 1 70 ? 9.380 -0.279 10.210 1.00 86.56 70 ASN A O 1
ATOM 554 N N . ASP A 1 71 ? 7.413 -0.776 11.144 1.00 88.19 71 ASP A N 1
ATOM 555 C CA . ASP A 1 71 ? 7.684 -2.197 11.393 1.00 88.19 71 ASP A CA 1
ATOM 556 C C . ASP A 1 71 ? 7.185 -3.117 10.265 1.00 88.19 71 ASP A C 1
ATOM 558 O O . ASP A 1 71 ? 7.087 -4.329 10.453 1.00 88.19 71 ASP A O 1
ATOM 562 N N . ILE A 1 72 ? 6.817 -2.565 9.105 1.00 87.06 72 ILE A N 1
ATOM 563 C CA . ILE A 1 72 ? 6.359 -3.345 7.952 1.00 87.06 72 ILE A CA 1
ATOM 564 C C . ILE A 1 72 ? 7.036 -2.908 6.662 1.00 87.06 72 ILE A C 1
ATOM 566 O O . ILE A 1 72 ? 7.452 -1.765 6.511 1.00 87.06 72 ILE A O 1
ATOM 570 N N . PHE A 1 73 ? 7.075 -3.839 5.714 1.00 84.00 73 PHE A N 1
ATOM 571 C CA . PHE A 1 73 ? 7.805 -3.682 4.464 1.00 84.00 73 PHE A CA 1
ATOM 572 C C . PHE A 1 73 ? 7.317 -2.498 3.612 1.00 84.00 73 PHE A C 1
ATOM 574 O O . PHE A 1 73 ? 8.131 -1.776 3.056 1.00 84.00 73 PHE A O 1
ATOM 581 N N . ASP A 1 74 ? 5.997 -2.302 3.518 1.00 86.88 74 ASP A N 1
ATOM 582 C CA . ASP A 1 74 ? 5.391 -1.245 2.689 1.00 86.88 74 ASP A CA 1
ATOM 583 C C . ASP A 1 74 ? 5.219 0.090 3.415 1.00 86.88 74 ASP A C 1
ATOM 585 O O . ASP A 1 74 ? 4.622 1.015 2.865 1.00 86.88 74 ASP A O 1
ATOM 589 N N . GLY A 1 75 ? 5.624 0.168 4.683 1.00 90.00 75 GLY A N 1
ATOM 590 C CA . GLY A 1 75 ? 5.526 1.390 5.474 1.00 90.00 75 GLY A CA 1
ATOM 591 C C . GLY A 1 75 ? 4.101 1.823 5.830 1.00 90.00 75 GLY A C 1
ATOM 592 O O . GLY A 1 75 ? 3.943 2.717 6.649 1.00 90.00 75 GLY A O 1
ATOM 593 N N . PHE A 1 76 ? 3.054 1.222 5.251 1.00 91.94 76 PHE A N 1
ATOM 594 C CA . PHE A 1 76 ? 1.663 1.620 5.479 1.00 91.94 76 PHE A CA 1
ATOM 595 C C . PHE A 1 76 ? 0.674 0.448 5.527 1.00 91.94 76 PHE A C 1
ATOM 597 O O . PHE A 1 76 ? 0.819 -0.582 4.863 1.00 91.94 76 PHE A O 1
ATOM 604 N N . ASN A 1 77 ? -0.398 0.638 6.295 1.00 93.44 77 ASN A N 1
ATOM 605 C CA . ASN A 1 77 ? -1.501 -0.306 6.439 1.00 93.44 77 ASN A CA 1
ATOM 606 C C . ASN A 1 77 ? -2.833 0.434 6.360 1.00 93.44 77 ASN A C 1
ATOM 608 O O . ASN A 1 77 ? -2.965 1.543 6.871 1.00 93.44 77 ASN A O 1
ATOM 612 N N . TRP A 1 78 ? -3.861 -0.242 5.862 1.00 94.56 78 TRP A N 1
ATOM 613 C CA . TRP A 1 78 ? -5.236 0.167 6.105 1.00 94.56 78 TRP A CA 1
ATOM 614 C C . TRP A 1 78 ? -5.658 -0.269 7.501 1.00 94.56 78 TRP A C 1
ATOM 616 O O . TRP A 1 78 ? -5.509 -1.436 7.873 1.00 94.56 78 TRP A O 1
ATOM 626 N N . VAL A 1 79 ? -6.197 0.661 8.279 1.00 96.12 79 VAL A N 1
ATOM 627 C CA . VAL A 1 79 ? -6.557 0.454 9.677 1.00 96.12 79 VAL A CA 1
ATOM 628 C C . VAL A 1 79 ? -7.991 0.904 9.921 1.00 96.12 79 VAL A C 1
ATOM 630 O O . VAL A 1 79 ? -8.381 2.018 9.582 1.00 96.12 79 VAL A O 1
ATOM 633 N N . CYS A 1 80 ? -8.769 0.038 10.562 1.00 97.50 80 CYS A N 1
ATOM 634 C CA . CYS A 1 80 ? -9.999 0.421 11.236 1.00 97.50 80 CYS A CA 1
ATOM 635 C C . CYS A 1 80 ? -9.791 0.228 12.734 1.00 97.50 80 CYS A C 1
ATOM 637 O O . CYS A 1 80 ? -9.437 -0.867 13.185 1.00 97.50 80 CYS A O 1
ATOM 639 N N . ARG A 1 81 ? -9.967 1.305 13.498 1.00 96.00 81 ARG A N 1
ATOM 640 C CA . ARG A 1 81 ? -9.803 1.301 14.947 1.00 96.00 81 ARG A CA 1
ATOM 641 C C . ARG A 1 81 ? -11.045 1.896 15.590 1.00 96.00 81 ARG A C 1
ATOM 643 O O . ARG A 1 81 ? -11.333 3.076 15.409 1.00 96.00 81 ARG A O 1
ATOM 650 N N . LYS A 1 82 ? -11.743 1.067 16.354 1.00 95.06 82 LYS A N 1
ATOM 651 C CA . LYS A 1 82 ? -12.885 1.428 17.192 1.00 95.06 82 LYS A CA 1
ATOM 652 C C . LYS A 1 82 ? -12.651 0.889 18.602 1.00 95.06 82 LYS A C 1
ATOM 654 O O . LYS A 1 82 ? -11.623 0.263 18.864 1.00 95.06 82 LYS A O 1
ATOM 659 N N . SER A 1 83 ? -13.562 1.180 19.522 1.00 94.56 83 SER A N 1
ATOM 660 C CA . SER A 1 83 ? -13.476 0.693 20.904 1.00 94.56 83 SER A CA 1
ATOM 661 C C . SER A 1 83 ? -13.556 -0.835 20.994 1.00 94.56 83 SER A C 1
ATOM 663 O O . SER A 1 83 ? -12.893 -1.430 21.835 1.00 94.56 83 SER A O 1
ATOM 665 N N . ASP A 1 84 ? -14.331 -1.466 20.114 1.00 94.69 84 ASP A N 1
ATOM 666 C CA . ASP A 1 84 ? -14.656 -2.895 20.113 1.00 94.69 84 ASP A CA 1
ATOM 667 C C . ASP A 1 84 ? -13.820 -3.725 19.121 1.00 94.69 84 ASP A C 1
ATOM 669 O O . ASP A 1 84 ? -13.827 -4.958 19.168 1.00 94.69 84 ASP A O 1
ATOM 673 N N . HIS A 1 85 ? -13.094 -3.081 18.201 1.00 96.00 85 HIS A N 1
ATOM 674 C CA . HIS A 1 85 ? -12.251 -3.792 17.249 1.00 96.00 85 HIS A CA 1
ATOM 675 C C . HIS A 1 85 ? -11.060 -2.995 16.726 1.00 96.00 85 HIS A C 1
ATOM 677 O O . HIS A 1 85 ? -11.061 -1.768 16.602 1.00 96.00 85 HIS A O 1
ATOM 683 N N . TYR A 1 86 ? -10.043 -3.759 16.333 1.00 96.50 86 TYR A N 1
ATOM 684 C CA . TYR A 1 86 ? -8.851 -3.256 15.679 1.00 96.50 86 TYR A CA 1
ATOM 685 C C . TYR A 1 86 ? -8.480 -4.162 14.506 1.00 96.50 86 TYR A C 1
ATOM 687 O O . TYR A 1 86 ? -7.955 -5.258 14.690 1.00 96.50 86 TYR A O 1
ATOM 695 N N . ILE A 1 87 ? -8.793 -3.712 13.291 1.00 96.12 87 ILE A N 1
ATOM 696 C CA . ILE A 1 87 ? -8.595 -4.473 12.055 1.00 96.12 87 ILE A CA 1
ATOM 697 C C . ILE A 1 87 ? -7.520 -3.789 11.216 1.00 96.12 87 ILE A C 1
ATOM 699 O O . ILE A 1 87 ? -7.585 -2.584 10.968 1.00 96.12 87 ILE A O 1
ATOM 703 N N . LYS A 1 88 ? -6.543 -4.574 10.756 1.00 94.75 88 LYS A N 1
ATOM 704 C CA . LYS A 1 88 ? -5.478 -4.138 9.848 1.00 94.75 88 LYS A CA 1
ATOM 705 C C . LYS A 1 88 ? -5.595 -4.874 8.519 1.00 94.75 88 LYS A C 1
ATOM 707 O O . LYS A 1 88 ? -5.925 -6.059 8.496 1.00 94.75 88 LYS A O 1
ATOM 712 N N . ARG A 1 89 ? -5.266 -4.197 7.424 1.00 93.12 89 ARG A N 1
ATOM 713 C CA . ARG A 1 89 ? -5.080 -4.794 6.098 1.00 93.12 89 ARG A CA 1
ATOM 714 C C . ARG A 1 89 ? -3.829 -4.223 5.442 1.00 93.12 89 ARG A C 1
ATOM 716 O O . ARG A 1 89 ? -3.492 -3.059 5.650 1.00 93.12 89 ARG A O 1
ATOM 723 N N . THR A 1 90 ? -3.118 -5.051 4.684 1.00 91.62 90 THR A N 1
ATOM 724 C CA . THR A 1 90 ? -1.965 -4.598 3.895 1.00 91.62 90 THR A CA 1
ATOM 725 C C . THR A 1 90 ? -2.449 -3.739 2.731 1.00 91.62 90 THR A C 1
ATOM 727 O O . THR A 1 90 ? -3.554 -3.941 2.224 1.00 91.62 90 THR A O 1
ATOM 730 N N . VAL A 1 91 ? -1.625 -2.791 2.280 1.00 91.06 91 VAL A N 1
ATOM 731 C CA . VAL A 1 91 ? -1.939 -1.982 1.085 1.00 91.06 91 VAL A CA 1
ATOM 732 C C . VAL A 1 91 ? -2.046 -2.837 -0.178 1.00 91.06 91 VAL A C 1
ATOM 734 O O . VAL A 1 91 ? -2.813 -2.516 -1.080 1.00 91.06 91 VAL A O 1
ATOM 737 N N . ARG A 1 92 ? -1.349 -3.980 -0.193 1.00 90.56 92 ARG A N 1
ATOM 738 C CA . ARG A 1 92 ? -1.315 -4.929 -1.309 1.00 90.56 92 ARG A CA 1
ATOM 739 C C . ARG A 1 92 ? -2.538 -5.834 -1.408 1.00 90.56 92 ARG A C 1
ATOM 741 O O . ARG A 1 92 ? -2.607 -6.627 -2.345 1.00 90.56 92 ARG A O 1
ATOM 748 N N . LYS A 1 93 ? -3.455 -5.813 -0.434 1.00 90.12 93 LYS A N 1
ATOM 749 C CA . LYS A 1 93 ? -4.489 -6.848 -0.335 1.00 90.12 93 LYS A CA 1
ATOM 750 C C . LYS A 1 93 ? -5.330 -6.925 -1.615 1.00 90.12 93 LYS A C 1
ATOM 752 O O . LYS A 1 93 ? -5.826 -5.916 -2.087 1.00 90.12 93 LYS A O 1
ATOM 757 N N . GLY A 1 94 ? -5.516 -8.128 -2.156 1.00 85.50 94 GLY A N 1
ATOM 758 C CA . GLY A 1 94 ? -6.302 -8.326 -3.382 1.00 85.50 94 GLY A CA 1
ATOM 759 C C . GLY A 1 94 ? -5.540 -8.057 -4.684 1.00 85.50 94 GLY A C 1
ATOM 760 O O . GLY A 1 94 ? -6.112 -8.231 -5.754 1.00 85.50 94 GLY A O 1
ATOM 761 N N . SER A 1 95 ? -4.260 -7.685 -4.613 1.00 87.25 95 SER A N 1
ATOM 762 C CA . SER A 1 95 ? -3.357 -7.752 -5.765 1.00 87.25 95 SER A CA 1
ATOM 763 C C . SER A 1 95 ? -2.805 -9.171 -5.944 1.00 87.25 95 SER A C 1
ATOM 765 O O . SER A 1 95 ? -2.776 -9.961 -5.001 1.00 87.25 95 SER A O 1
ATOM 767 N N . TRP A 1 96 ? -2.299 -9.484 -7.139 1.00 89.31 96 TRP A N 1
ATOM 768 C CA . TRP A 1 96 ? -1.647 -10.771 -7.429 1.00 89.31 96 TRP A CA 1
ATOM 769 C C . TRP A 1 96 ? -0.320 -10.976 -6.673 1.00 89.31 96 TRP A C 1
ATOM 771 O O . TRP A 1 96 ? 0.231 -12.073 -6.675 1.00 89.31 96 TRP A O 1
ATOM 781 N N . PHE A 1 97 ? 0.196 -9.932 -6.018 1.00 90.50 97 PHE A N 1
ATOM 782 C CA . PHE A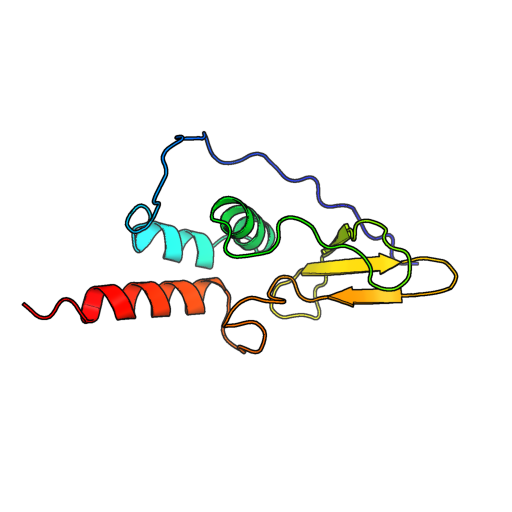 1 97 ? 1.461 -9.934 -5.285 1.00 90.50 97 PHE A CA 1
ATOM 783 C C . PHE A 1 97 ? 1.283 -9.634 -3.788 1.00 90.50 97 PHE A C 1
ATOM 785 O O . PHE A 1 97 ? 2.228 -9.195 -3.121 1.00 90.50 97 PHE A O 1
ATOM 792 N N . ASP A 1 98 ? 0.086 -9.866 -3.240 1.00 90.62 98 ASP A N 1
ATOM 793 C CA . ASP A 1 98 ? -0.259 -9.514 -1.857 1.00 90.62 98 ASP A CA 1
ATOM 794 C C . ASP A 1 98 ? 0.589 -10.226 -0.788 1.00 90.62 98 ASP A C 1
ATOM 796 O O . ASP A 1 98 ? 0.803 -9.664 0.288 1.00 90.62 98 ASP A O 1
ATOM 800 N N . CYS A 1 99 ? 1.134 -11.402 -1.109 1.00 89.19 99 CYS A N 1
ATOM 801 C CA . CYS A 1 99 ? 2.039 -12.181 -0.258 1.00 89.19 99 CYS A CA 1
ATOM 802 C C . CYS A 1 99 ? 3.525 -12.103 -0.658 1.00 89.19 99 CYS A C 1
ATOM 804 O O . CYS A 1 99 ? 4.349 -12.834 -0.105 1.00 89.19 99 CYS A O 1
ATOM 806 N N . SER A 1 100 ? 3.892 -11.254 -1.621 1.00 90.50 100 SER A N 1
ATOM 807 C CA . SER A 1 100 ? 5.282 -11.146 -2.074 1.00 90.50 100 SER A CA 1
ATOM 808 C C . SER A 1 100 ? 6.179 -10.488 -1.022 1.00 90.50 100 SER A C 1
ATOM 810 O O . SER A 1 100 ? 5.796 -9.503 -0.393 1.00 90.50 100 SER A O 1
ATOM 812 N N . ARG A 1 101 ? 7.403 -11.010 -0.873 1.00 90.19 101 ARG A N 1
ATOM 813 C CA . ARG A 1 101 ? 8.463 -10.403 -0.044 1.00 90.19 101 ARG A CA 1
ATOM 814 C C . ARG A 1 101 ? 9.245 -9.307 -0.768 1.00 90.19 101 ARG A C 1
ATOM 816 O O . ARG A 1 101 ? 10.066 -8.647 -0.147 1.00 90.19 101 ARG A O 1
ATOM 823 N N . LEU A 1 102 ? 9.011 -9.143 -2.067 1.00 90.94 102 LEU A N 1
ATOM 824 C CA . LEU A 1 102 ? 9.632 -8.094 -2.863 1.00 90.94 102 LEU A CA 1
ATOM 825 C C . LEU A 1 102 ? 8.960 -6.755 -2.580 1.00 90.94 102 LEU A C 1
ATOM 827 O O . LEU A 1 102 ? 7.744 -6.684 -2.351 1.00 90.94 102 LEU A O 1
ATOM 831 N N . SER A 1 103 ? 9.728 -5.680 -2.669 1.00 88.81 103 SER A N 1
ATOM 832 C CA . SER A 1 103 ? 9.187 -4.331 -2.655 1.00 88.81 103 SER A CA 1
ATOM 833 C C . SER A 1 103 ? 8.267 -4.081 -3.839 1.00 88.81 103 SER A C 1
ATOM 835 O O . SER A 1 103 ? 8.392 -4.687 -4.903 1.00 88.81 103 SER A O 1
ATOM 837 N N . ILE A 1 104 ? 7.315 -3.171 -3.643 1.00 88.06 104 ILE A N 1
ATOM 838 C CA . ILE A 1 104 ? 6.417 -2.737 -4.711 1.00 88.06 104 ILE A CA 1
ATOM 839 C C . ILE A 1 104 ? 7.246 -2.264 -5.925 1.00 88.06 104 ILE A C 1
ATOM 841 O O . ILE A 1 104 ? 7.007 -2.777 -7.019 1.00 88.06 104 ILE A O 1
ATOM 845 N N . PRO A 1 105 ? 8.270 -1.391 -5.785 1.00 88.06 105 PRO A N 1
ATOM 846 C CA . PRO A 1 105 ? 9.120 -1.027 -6.916 1.00 88.06 105 PRO A CA 1
ATOM 847 C C . PRO A 1 105 ? 9.795 -2.226 -7.602 1.00 88.06 105 PRO A C 1
ATOM 849 O O . PRO A 1 105 ? 9.745 -2.309 -8.828 1.00 88.06 105 PRO A O 1
ATOM 852 N N . GLU A 1 106 ? 10.356 -3.184 -6.855 1.00 90.12 106 GLU A N 1
ATOM 853 C CA . GLU A 1 106 ? 10.984 -4.386 -7.434 1.00 90.12 106 GLU A CA 1
ATOM 854 C C . GLU A 1 106 ? 9.996 -5.232 -8.234 1.00 90.12 106 GLU A C 1
ATOM 856 O O . GLU A 1 106 ? 10.301 -5.624 -9.357 1.00 90.12 106 GLU A O 1
ATOM 861 N N . ILE A 1 107 ? 8.793 -5.468 -7.701 1.00 91.06 107 ILE A N 1
ATOM 862 C CA . ILE A 1 107 ? 7.733 -6.211 -8.400 1.00 91.06 107 ILE A CA 1
ATOM 863 C C . ILE A 1 107 ? 7.435 -5.563 -9.745 1.00 91.06 107 ILE A C 1
ATOM 865 O O . ILE A 1 107 ? 7.211 -6.254 -10.736 1.00 91.06 107 ILE A O 1
ATOM 869 N N . LEU A 1 108 ? 7.450 -4.237 -9.795 1.00 87.88 108 LEU A N 1
ATOM 870 C CA . LEU A 1 108 ? 7.005 -3.490 -10.963 1.00 87.88 108 LEU A CA 1
ATOM 871 C C . LEU A 1 108 ? 8.112 -3.343 -11.994 1.00 87.88 108 LEU A C 1
ATOM 873 O O . LEU A 1 108 ? 7.829 -3.444 -13.184 1.00 87.88 108 LEU A O 1
ATOM 877 N N . ILE A 1 109 ? 9.363 -3.233 -11.550 1.00 88.62 109 ILE A N 1
ATOM 878 C CA . ILE A 1 109 ? 10.538 -3.364 -12.414 1.00 88.62 109 ILE A CA 1
ATOM 879 C C . ILE A 1 109 ? 10.592 -4.772 -13.015 1.00 88.62 109 ILE A C 1
ATOM 881 O O . ILE A 1 109 ? 10.722 -4.902 -14.227 1.00 88.62 109 ILE A O 1
ATOM 885 N N . ILE A 1 110 ? 10.435 -5.826 -12.206 1.00 90.75 110 ILE A N 1
ATOM 886 C CA . ILE A 1 110 ? 10.439 -7.215 -12.691 1.00 90.75 110 ILE A CA 1
ATOM 887 C C . ILE A 1 110 ? 9.296 -7.441 -13.683 1.00 90.75 110 ILE A C 1
ATOM 889 O O . ILE A 1 110 ? 9.533 -7.989 -14.754 1.00 90.75 110 ILE A O 1
ATOM 893 N N . SER A 1 111 ? 8.084 -6.971 -13.372 1.00 88.06 111 SER A N 1
ATOM 894 C CA . SER A 1 111 ? 6.925 -7.094 -14.267 1.00 88.06 111 SER A CA 1
ATOM 895 C C . SER A 1 111 ? 7.152 -6.364 -15.594 1.00 88.06 111 SER A C 1
ATOM 897 O O . SER A 1 111 ? 6.874 -6.914 -16.656 1.00 88.06 111 SER A O 1
ATOM 899 N N . TYR A 1 112 ? 7.709 -5.149 -15.551 1.00 86.69 112 TYR A N 1
ATOM 900 C CA . TYR A 1 112 ? 8.061 -4.385 -16.749 1.00 86.69 112 TYR A CA 1
ATOM 901 C C . TYR A 1 112 ? 9.112 -5.110 -17.598 1.00 86.69 112 TYR A C 1
ATOM 903 O O . TYR A 1 112 ? 8.932 -5.285 -18.803 1.00 86.69 112 TYR A O 1
ATOM 911 N N . LEU A 1 113 ? 10.205 -5.554 -16.968 1.00 86.44 113 LEU A N 1
ATOM 912 C CA . LEU A 1 113 ? 11.295 -6.254 -17.646 1.00 86.44 113 LEU A CA 1
ATOM 913 C C . LEU A 1 113 ? 10.843 -7.597 -18.209 1.00 86.44 113 LEU A C 1
ATOM 915 O O . LEU A 1 113 ? 11.322 -7.974 -19.272 1.00 86.44 113 LEU A O 1
ATOM 919 N N . TRP A 1 114 ? 9.924 -8.296 -17.539 1.00 86.19 114 TRP A N 1
ATOM 920 C CA . TRP A 1 114 ? 9.323 -9.520 -18.060 1.00 86.19 114 TRP A CA 1
ATOM 921 C C . TRP A 1 114 ? 8.632 -9.227 -19.388 1.00 86.19 114 TRP A C 1
ATOM 923 O O . TRP A 1 114 ? 9.023 -9.794 -20.402 1.00 86.19 114 TRP A O 1
ATOM 933 N N . VAL A 1 115 ? 7.678 -8.292 -19.408 1.00 83.81 115 VAL A N 1
ATOM 934 C CA . VAL A 1 115 ? 6.911 -7.958 -20.619 1.00 83.81 115 VAL A CA 1
ATOM 935 C C . VAL A 1 115 ? 7.823 -7.469 -21.752 1.00 83.81 115 VAL A C 1
ATOM 937 O O . VAL A 1 115 ? 7.653 -7.875 -22.901 1.00 83.81 115 VAL A O 1
ATOM 940 N N . LYS A 1 116 ? 8.822 -6.631 -21.441 1.00 77.44 116 LYS A N 1
ATOM 941 C CA . LYS A 1 116 ? 9.764 -6.084 -22.433 1.00 77.44 116 LYS A CA 1
ATOM 942 C C . LYS A 1 116 ? 10.840 -7.063 -22.898 1.00 77.44 116 LYS A C 1
ATOM 944 O O . LYS A 1 116 ? 11.349 -6.888 -23.992 1.00 77.44 116 LYS A O 1
ATOM 949 N N . LYS A 1 117 ? 11.218 -8.069 -22.105 1.00 65.50 117 LYS A N 1
ATOM 950 C CA . LYS A 1 117 ? 12.115 -9.139 -22.574 1.00 65.50 117 LYS A CA 1
ATOM 951 C C . LYS A 1 117 ? 11.378 -10.206 -23.374 1.00 65.50 117 LYS A C 1
ATOM 953 O O . LYS A 1 117 ? 12.018 -10.905 -24.142 1.00 65.50 117 LYS A O 1
ATOM 958 N N . THR A 1 118 ? 10.061 -10.338 -23.210 1.00 54.38 118 THR A N 1
ATOM 959 C CA . THR A 1 118 ? 9.247 -11.268 -24.007 1.00 54.38 118 THR A CA 1
ATOM 960 C C . THR A 1 118 ? 8.853 -10.737 -25.383 1.00 54.38 118 THR A C 1
ATOM 962 O O . THR A 1 118 ? 8.245 -11.481 -26.147 1.00 54.38 118 THR A O 1
ATOM 965 N N . THR A 1 119 ? 9.209 -9.498 -25.745 1.00 51.84 119 THR A N 1
ATOM 966 C CA . THR A 1 119 ? 9.250 -9.098 -27.159 1.00 51.84 119 THR A CA 1
ATOM 967 C C . THR A 1 119 ? 10.493 -9.726 -27.784 1.00 51.84 119 THR A C 1
ATOM 969 O O . THR A 1 119 ? 11.536 -9.088 -27.898 1.00 51.84 119 THR A O 1
ATOM 972 N N . ASN A 1 120 ? 10.389 -11.023 -28.069 1.00 50.62 120 ASN A N 1
ATOM 973 C CA . ASN A 1 120 ? 11.301 -11.723 -28.956 1.00 50.62 120 ASN A CA 1
ATOM 974 C C . ASN A 1 120 ? 10.949 -11.269 -30.377 1.00 50.62 120 ASN A C 1
ATOM 976 O O . ASN A 1 120 ? 9.956 -11.749 -30.927 1.00 50.62 120 ASN A O 1
ATOM 980 N N . ASP A 1 121 ? 11.709 -10.318 -30.915 1.00 46.06 121 ASP A N 1
ATOM 981 C CA . ASP A 1 121 ? 11.903 -10.277 -32.368 1.00 46.06 121 ASP A CA 1
ATOM 982 C C . ASP A 1 121 ? 12.642 -11.553 -32.810 1.00 46.06 121 ASP A C 1
ATOM 984 O O . ASP A 1 121 ? 13.548 -12.002 -32.061 1.00 46.06 121 ASP A O 1
#

pLDDT: mean 78.58, std 18.78, range [32.94, 97.5]

Mean predicted aligned error: 9.67 Å

Foldseek 3Di:
DDDFDQDDDDPPDDDDDDPDPPPVDDLVNLVVLVVDDLSSVLSVCVVVVQFPPWDADPPPRDIFTWGADPPDDSRIWTWDDDPVDTDTHHRNPPHPCRPPPDDSSVVVSVVVVVVVVVPDD

Sequence (121 aa):
MASCAVAKIPRFIQQRESADNAGVYDLSVLYRLRDGSQIDVIIFRMDVNLFGKEYVCCKCGEKMVLCERNDIFDGFNWVCRKSDHYIKRTVRKGSWFDCSRLSIPEILIISYLWVKKTTND

Solvent-accessible surface area (backbone atoms only — not comparable to full-atom values): 7830 Å² total; per-residue (Å²): 137,86,80,80,65,74,72,80,81,77,92,82,74,87,83,77,92,68,87,82,69,89,79,76,73,56,73,66,59,45,51,53,44,56,77,48,53,61,66,57,47,50,52,56,32,36,76,73,62,65,32,70,83,69,51,64,34,93,86,79,69,46,76,37,45,64,32,80,40,91,91,48,93,69,35,44,31,35,37,39,80,58,98,90,46,78,49,78,43,60,57,45,60,91,37,101,61,51,86,55,90,63,52,71,47,56,53,50,49,52,53,50,50,50,61,62,63,66,64,71,126

Radius of gyration: 16.23 Å; Cα contacts (8 Å, |Δi|>4): 116; chains: 1; bounding box: 33×29×56 Å

Organism: Araneus ventricosus (NCBI:txid182803)